Protein AF-A0A3S3NMB5-F1 (afdb_monomer)

Solvent-accessible surface area (backbone atoms only — not comparable to full-atom values): 3768 Å² total; per-residue (Å²): 132,90,68,56,70,64,59,50,35,52,52,49,30,55,51,28,56,50,51,30,58,66,52,66,48,95,69,88,48,69,69,48,54,53,52,28,51,52,34,50,51,51,26,50,55,35,49,53,49,45,56,58,71,68,51,74,80,68,72,83,73,77,82,117

Foldseek 3Di:
DDDDLLVVLVVLLVVLVVQLVVLPPPDPDPVSVVVSVVSVVVSVVSVVVNVVVPDDDDCVVVPD

pLDDT: mean 76.02, std 11.48, range [47.09, 90.75]

Secondary structure (DSSP, 8-state):
----HHHHHHHHHHHHHHHHHHHS-SS--HHHHHHHHHHHHHHHHHHHHHHHHHS---GGGS--

Nearest PDB structures (foldseek):
  4v78-assembly1_AO  TM=5.814E-01  e=3.085E+00  Escherichia coli K-12

Mean predicted aligned error: 9.84 Å

Sequence (64 aa):
MNLPLKDRLALASVTLDFLAKIMRGEDDDVLVRGLVHDVEWIGNRVRERLKAEEKPLNPERTAR

Structure (mmCIF, N/CA/C/O backbone):
data_AF-A0A3S3NMB5-F1
#
_entry.id   AF-A0A3S3NMB5-F1
#
loop_
_atom_site.group_PDB
_atom_site.id
_atom_site.type_symbol
_atom_site.label_atom_id
_atom_site.label_alt_id
_atom_site.label_comp_id
_atom_site.label_asym_id
_atom_site.label_entity_id
_atom_site.label_seq_id
_atom_site.pdbx_PDB_ins_code
_atom_site.Cartn_x
_atom_site.Cartn_y
_atom_site.Cartn_z
_atom_site.occupancy
_atom_site.B_iso_or_equiv
_atom_site.auth_seq_id
_atom_site.auth_comp_id
_atom_site.auth_asym_id
_atom_site.auth_atom_id
_atom_site.pdbx_PDB_model_num
ATOM 1 N N . MET A 1 1 ? -15.356 -13.869 -2.928 1.00 49.59 1 MET A N 1
ATOM 2 C CA . MET A 1 1 ? -15.341 -13.764 -1.452 1.00 49.59 1 MET A CA 1
ATOM 3 C C . MET A 1 1 ? -14.992 -12.335 -1.081 1.00 49.59 1 MET A C 1
ATOM 5 O O . MET A 1 1 ? -14.005 -11.829 -1.597 1.00 49.59 1 MET A O 1
ATOM 9 N N . ASN A 1 2 ? -15.803 -11.669 -0.257 1.00 80.25 2 ASN A N 1
ATOM 10 C CA . ASN A 1 2 ? -15.489 -10.324 0.224 1.00 80.25 2 ASN A CA 1
ATOM 11 C C . ASN A 1 2 ? -14.660 -10.479 1.506 1.00 80.25 2 ASN A C 1
ATOM 13 O O . ASN A 1 2 ? -15.201 -10.849 2.545 1.00 80.25 2 ASN A O 1
ATOM 17 N N . LEU A 1 3 ? -13.340 -10.317 1.400 1.00 78.94 3 LEU A N 1
ATOM 18 C CA . LEU A 1 3 ? -12.437 -10.458 2.542 1.00 78.94 3 LEU A CA 1
ATOM 19 C C . LEU A 1 3 ? -12.701 -9.346 3.578 1.00 78.94 3 LEU A C 1
ATOM 21 O O . LEU A 1 3 ? -13.028 -8.215 3.190 1.00 78.94 3 LEU A O 1
ATOM 25 N N . PRO A 1 4 ? -12.519 -9.618 4.882 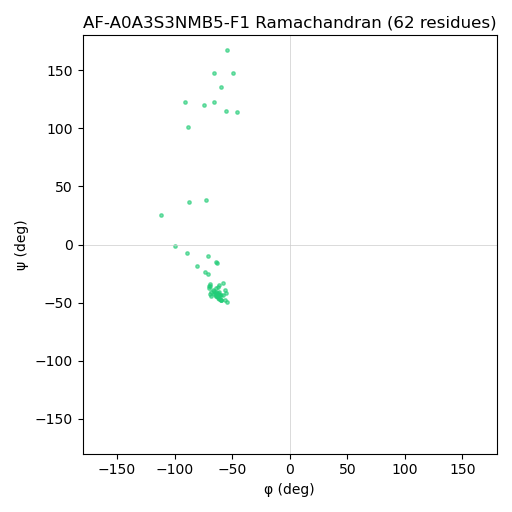1.00 87.44 4 PRO A N 1
ATOM 26 C CA . PRO A 1 4 ? -12.505 -8.584 5.912 1.00 87.44 4 PRO A CA 1
ATOM 27 C C . PRO A 1 4 ? -11.578 -7.415 5.541 1.00 87.44 4 PRO A C 1
ATOM 29 O O . PRO A 1 4 ? -10.565 -7.593 4.861 1.00 87.44 4 PRO A O 1
ATOM 32 N N . LEU A 1 5 ? -11.924 -6.188 5.955 1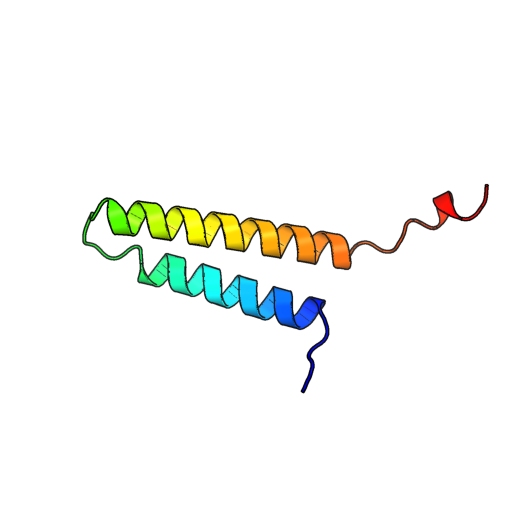.00 82.75 5 LEU A N 1
ATOM 33 C CA . LEU A 1 5 ? -11.136 -4.988 5.624 1.00 82.75 5 LEU A CA 1
ATOM 34 C C . LEU A 1 5 ? -9.669 -5.129 6.061 1.00 82.75 5 LEU A C 1
ATOM 36 O O . LEU A 1 5 ? -8.778 -4.798 5.285 1.00 82.75 5 LEU A O 1
ATOM 40 N N . LYS A 1 6 ? -9.425 -5.691 7.251 1.00 83.69 6 LYS A N 1
ATOM 41 C CA . LYS A 1 6 ? -8.080 -5.961 7.774 1.00 83.69 6 LYS A CA 1
ATOM 42 C C . LYS A 1 6 ? -7.248 -6.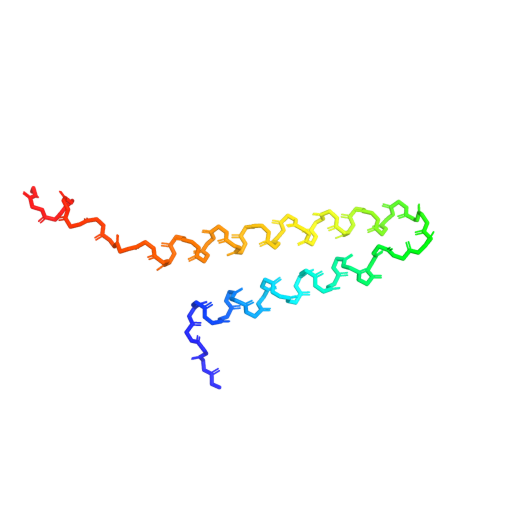836 6.828 1.00 83.69 6 LYS A C 1
ATOM 44 O O . LYS A 1 6 ? -6.123 -6.471 6.499 1.00 83.69 6 LYS A O 1
ATOM 49 N N . ASP A 1 7 ? -7.822 -7.928 6.332 1.00 83.56 7 ASP A N 1
ATOM 50 C CA . ASP A 1 7 ? -7.126 -8.872 5.450 1.00 83.56 7 ASP A CA 1
ATOM 51 C C . ASP A 1 7 ? -6.851 -8.261 4.069 1.00 83.56 7 ASP A C 1
ATOM 53 O O . ASP A 1 7 ? -5.783 -8.464 3.490 1.00 83.56 7 ASP A O 1
ATOM 57 N N . ARG A 1 8 ? -7.776 -7.433 3.562 1.00 86.31 8 ARG A N 1
ATOM 58 C CA . ARG A 1 8 ? -7.576 -6.672 2.316 1.00 86.31 8 ARG A CA 1
ATOM 59 C C . ARG A 1 8 ? -6.445 -5.655 2.442 1.00 86.31 8 ARG A C 1
ATOM 61 O O . ARG A 1 8 ? -5.632 -5.533 1.530 1.00 86.31 8 ARG A O 1
ATOM 68 N N . LEU A 1 9 ? -6.378 -4.947 3.569 1.00 85.25 9 LEU A N 1
ATOM 69 C CA . LEU A 1 9 ? -5.296 -4.003 3.847 1.00 85.25 9 LEU A CA 1
ATOM 70 C C . LEU A 1 9 ? -3.954 -4.732 4.010 1.00 85.25 9 LEU A C 1
ATOM 72 O O . LEU A 1 9 ? -2.943 -4.259 3.496 1.00 85.25 9 LEU A O 1
ATOM 76 N N . ALA A 1 10 ? -3.933 -5.898 4.663 1.00 82.31 10 ALA A N 1
ATOM 77 C CA . ALA A 1 10 ? -2.712 -6.688 4.829 1.00 82.31 10 ALA A CA 1
ATOM 78 C C . ALA A 1 10 ? -2.153 -7.149 3.475 1.00 82.31 10 ALA A C 1
ATOM 80 O O . ALA A 1 10 ? -0.970 -6.953 3.191 1.00 82.31 10 ALA A O 1
ATOM 81 N N . LEU A 1 11 ? -3.021 -7.671 2.603 1.00 85.50 11 LEU A N 1
ATOM 82 C CA . LEU A 1 11 ? -2.649 -8.078 1.249 1.00 85.50 11 LEU A CA 1
ATOM 83 C C . LEU A 1 11 ? -2.135 -6.897 0.410 1.00 85.50 11 LEU A C 1
ATOM 85 O O . LEU A 1 11 ? -1.115 -7.018 -0.272 1.00 85.50 11 LEU A O 1
ATOM 89 N N . ALA A 1 12 ? -2.807 -5.743 0.487 1.00 84.25 12 ALA A N 1
ATOM 90 C CA . ALA A 1 12 ? -2.384 -4.533 -0.212 1.00 84.25 12 ALA A CA 1
ATOM 91 C C . ALA A 1 12 ? -1.003 -4.053 0.263 1.00 84.25 12 ALA A C 1
ATOM 93 O O . ALA A 1 12 ? -0.154 -3.742 -0.566 1.00 84.25 12 ALA A O 1
ATOM 94 N N . SER A 1 13 ? -0.744 -4.061 1.576 1.00 82.38 13 SER A N 1
ATOM 95 C CA . SER A 1 13 ? 0.554 -3.659 2.133 1.00 82.38 13 SER A CA 1
ATOM 96 C C . SER A 1 13 ? 1.699 -4.522 1.601 1.00 82.38 13 SER A C 1
ATOM 98 O O . SER A 1 13 ? 2.715 -3.983 1.175 1.00 82.38 13 SER A O 1
ATOM 100 N N . VAL A 1 14 ? 1.542 -5.851 1.606 1.00 81.25 14 VAL A N 1
ATOM 101 C CA . VAL A 1 14 ? 2.584 -6.778 1.127 1.00 81.25 14 VAL A CA 1
ATOM 102 C C . VAL A 1 14 ? 2.821 -6.612 -0.375 1.00 81.25 14 VAL A C 1
ATOM 104 O O . VAL A 1 14 ? 3.965 -6.618 -0.827 1.00 81.25 14 VAL A O 1
ATOM 107 N N . THR A 1 15 ? 1.748 -6.421 -1.145 1.00 82.25 15 THR A N 1
ATOM 108 C CA . THR A 1 15 ? 1.828 -6.222 -2.600 1.00 82.25 15 THR A CA 1
ATOM 109 C C . THR A 1 15 ? 2.582 -4.938 -2.945 1.00 82.25 15 THR A C 1
ATOM 111 O O . THR A 1 15 ? 3.449 -4.952 -3.814 1.00 82.25 15 THR A O 1
ATOM 114 N N . LEU A 1 16 ? 2.296 -3.841 -2.240 1.00 83.44 16 LEU A N 1
ATOM 115 C CA . LEU A 1 16 ? 2.967 -2.557 -2.453 1.00 83.44 16 LEU A CA 1
ATOM 116 C C . LEU A 1 16 ? 4.455 -2.630 -2.090 1.00 83.44 16 LEU A C 1
ATOM 118 O O . LEU A 1 16 ? 5.292 -2.187 -2.870 1.00 83.44 16 LEU A O 1
ATOM 122 N N . ASP A 1 17 ? 4.810 -3.272 -0.975 1.00 79.38 17 ASP A N 1
ATOM 123 C CA . ASP A 1 17 ? 6.219 -3.463 -0.608 1.00 79.38 17 ASP A CA 1
ATOM 124 C C . ASP A 1 17 ? 6.979 -4.311 -1.644 1.00 79.38 17 ASP A C 1
ATOM 126 O O . ASP A 1 17 ? 8.156 -4.067 -1.914 1.00 79.38 17 ASP A O 1
ATOM 130 N N . PHE A 1 18 ? 6.327 -5.318 -2.231 1.00 78.38 18 PHE A N 1
ATOM 131 C CA . PHE A 1 18 ? 6.924 -6.143 -3.281 1.00 78.38 18 PHE A CA 1
ATOM 132 C C . PHE A 1 18 ? 7.127 -5.360 -4.584 1.00 78.38 18 PHE A C 1
ATOM 134 O O . PHE A 1 18 ? 8.199 -5.442 -5.183 1.00 78.38 18 PHE A O 1
ATOM 141 N N . LEU A 1 19 ? 6.140 -4.553 -4.987 1.00 78.94 19 LEU A N 1
ATOM 142 C CA . LEU A 1 19 ? 6.243 -3.683 -6.159 1.00 78.94 19 LEU A CA 1
ATOM 143 C C . LEU A 1 19 ? 7.371 -2.662 -6.001 1.00 78.94 19 LEU A C 1
ATOM 145 O O . LEU A 1 19 ? 8.216 -2.566 -6.886 1.00 78.94 19 LEU A O 1
ATOM 149 N N . ALA A 1 20 ? 7.458 -1.983 -4.854 1.00 77.75 20 ALA A N 1
ATOM 150 C CA . ALA A 1 20 ? 8.547 -1.049 -4.571 1.00 77.75 20 ALA A CA 1
ATOM 151 C C . ALA A 1 20 ? 9.929 -1.720 -4.689 1.00 77.75 20 ALA A C 1
ATOM 153 O O . ALA A 1 20 ? 10.860 -1.131 -5.234 1.00 77.75 20 ALA A O 1
ATOM 154 N N . LYS A 1 21 ? 10.065 -2.973 -4.233 1.00 76.25 21 LYS A N 1
ATOM 155 C CA . LYS A 1 21 ? 11.320 -3.736 -4.341 1.00 76.25 21 LYS A CA 1
ATOM 156 C C . LYS A 1 21 ? 11.682 -4.107 -5.777 1.00 76.25 21 LYS A C 1
ATOM 158 O O . LYS A 1 21 ? 12.843 -3.959 -6.133 1.00 76.25 21 LYS A O 1
ATOM 163 N N . ILE A 1 22 ? 10.724 -4.571 -6.585 1.00 76.94 22 ILE A N 1
ATOM 164 C CA . ILE A 1 22 ? 10.960 -4.873 -8.012 1.00 76.94 22 ILE A CA 1
ATOM 165 C C . ILE A 1 22 ? 11.386 -3.611 -8.757 1.00 76.94 22 ILE A C 1
ATOM 167 O O . ILE A 1 22 ? 12.263 -3.643 -9.613 1.00 76.94 22 ILE A O 1
ATOM 171 N N . MET A 1 23 ? 10.738 -2.502 -8.426 1.00 71.88 23 MET A N 1
ATOM 172 C CA . MET A 1 23 ? 10.934 -1.237 -9.102 1.00 71.88 23 MET A CA 1
ATOM 173 C C . MET A 1 23 ? 12.252 -0.545 -8.763 1.00 71.88 23 MET A C 1
ATOM 175 O O . MET A 1 23 ? 12.746 0.216 -9.580 1.00 71.88 23 MET A O 1
ATOM 179 N N . ARG A 1 24 ? 12.874 -0.823 -7.614 1.00 70.50 24 ARG A N 1
ATOM 180 C CA . ARG A 1 24 ? 14.237 -0.358 -7.293 1.00 70.50 24 ARG A CA 1
ATOM 181 C C . ARG A 1 24 ? 15.326 -1.109 -8.087 1.00 70.50 24 ARG A C 1
ATOM 183 O O . ARG A 1 24 ? 16.360 -1.449 -7.518 1.00 70.50 24 ARG A O 1
ATOM 190 N N . GLY A 1 25 ? 15.082 -1.419 -9.362 1.00 68.00 25 GLY A N 1
ATOM 191 C CA . GLY A 1 25 ? 16.079 -2.023 -10.249 1.00 68.00 25 GLY A CA 1
ATOM 192 C C . GLY A 1 25 ? 17.373 -1.199 -10.312 1.00 68.00 25 GLY A C 1
ATOM 193 O O . GLY A 1 25 ? 17.416 -0.062 -9.854 1.00 68.00 25 GLY A O 1
ATOM 194 N N . GLU A 1 26 ? 18.436 -1.774 -10.881 1.00 60.84 26 GLU A N 1
ATOM 195 C CA . GLU A 1 26 ? 19.750 -1.108 -10.990 1.00 60.84 26 GLU A CA 1
ATOM 196 C C . GLU A 1 26 ? 19.731 0.158 -11.867 1.00 60.84 26 GLU A C 1
ATOM 198 O O . GLU A 1 26 ? 20.672 0.949 -11.813 1.00 60.84 26 GLU A O 1
ATOM 203 N N . ASP A 1 27 ? 18.672 0.352 -12.659 1.00 60.62 27 ASP A N 1
ATOM 204 C CA . ASP A 1 27 ? 18.555 1.453 -13.608 1.00 60.62 27 ASP A CA 1
ATOM 205 C C . ASP A 1 27 ? 17.885 2.678 -12.974 1.00 60.62 27 ASP A C 1
ATOM 207 O O . ASP A 1 27 ? 16.763 2.633 -12.462 1.00 60.62 27 ASP A O 1
ATOM 211 N N . ASP A 1 28 ? 18.606 3.794 -13.006 1.00 63.59 28 ASP A N 1
ATOM 212 C CA . ASP A 1 28 ? 18.383 4.967 -12.163 1.00 63.59 28 ASP A CA 1
ATOM 213 C C . ASP A 1 28 ? 17.359 5.949 -12.777 1.00 63.59 28 ASP A C 1
ATOM 215 O O . ASP A 1 28 ? 17.497 7.174 -12.668 1.00 63.59 28 ASP A O 1
ATOM 219 N N . ASP A 1 29 ? 16.332 5.409 -13.442 1.00 72.44 29 ASP A N 1
ATOM 220 C CA . ASP A 1 29 ? 15.304 6.164 -14.159 1.00 72.44 29 ASP A CA 1
ATOM 221 C C . ASP A 1 29 ? 14.459 6.994 -13.174 1.00 72.44 29 ASP A C 1
ATOM 223 O O . ASP A 1 29 ? 13.847 6.492 -12.224 1.00 72.44 29 ASP A O 1
ATOM 227 N N . VAL A 1 30 ? 14.432 8.309 -13.397 1.00 70.50 30 VAL A N 1
ATOM 228 C CA . VAL A 1 30 ? 13.737 9.290 -12.552 1.00 70.50 30 VAL A CA 1
ATOM 229 C C . VAL A 1 30 ? 12.241 8.974 -12.434 1.00 70.50 30 VAL A C 1
ATOM 231 O O . VAL A 1 30 ? 11.655 9.183 -11.368 1.00 70.50 30 VAL A O 1
ATOM 234 N N . LEU A 1 31 ? 11.625 8.423 -13.485 1.00 68.88 31 LEU A N 1
ATOM 235 C CA . LEU A 1 31 ? 10.214 8.029 -13.471 1.00 68.88 31 LEU A CA 1
ATOM 236 C C . LEU A 1 31 ? 9.975 6.819 -12.566 1.00 68.88 31 LEU A C 1
ATOM 238 O O . LEU A 1 31 ? 8.975 6.758 -11.848 1.00 68.88 31 LEU A O 1
ATOM 242 N N . VAL A 1 32 ? 10.923 5.883 -12.551 1.00 73.81 32 VAL A N 1
ATOM 243 C CA . VAL A 1 32 ? 10.867 4.690 -11.705 1.00 73.81 32 VAL A CA 1
ATOM 244 C C . VAL A 1 32 ? 11.023 5.073 -10.234 1.00 73.81 32 VAL A C 1
ATOM 246 O O . VAL A 1 32 ? 10.256 4.590 -9.402 1.00 73.81 32 VAL A O 1
ATOM 249 N N . ARG A 1 33 ? 11.916 6.016 -9.900 1.00 72.31 33 ARG A N 1
ATOM 250 C CA . ARG A 1 33 ? 12.043 6.531 -8.522 1.00 72.31 33 ARG A CA 1
ATOM 251 C C . ARG A 1 33 ? 10.774 7.215 -8.025 1.00 72.31 33 ARG A C 1
ATOM 253 O O . ARG A 1 33 ? 10.382 6.996 -6.879 1.00 72.31 33 ARG A O 1
ATOM 260 N N . GLY A 1 34 ? 10.133 8.021 -8.874 1.00 77.19 34 GLY A N 1
ATOM 261 C CA . GLY A 1 34 ? 8.859 8.665 -8.544 1.00 77.19 34 GLY A CA 1
ATOM 262 C C . GLY A 1 34 ? 7.777 7.635 -8.226 1.00 77.19 34 GLY A C 1
ATOM 263 O O . GLY A 1 34 ? 7.143 7.696 -7.176 1.00 77.19 34 GLY A O 1
ATOM 264 N N . LEU A 1 3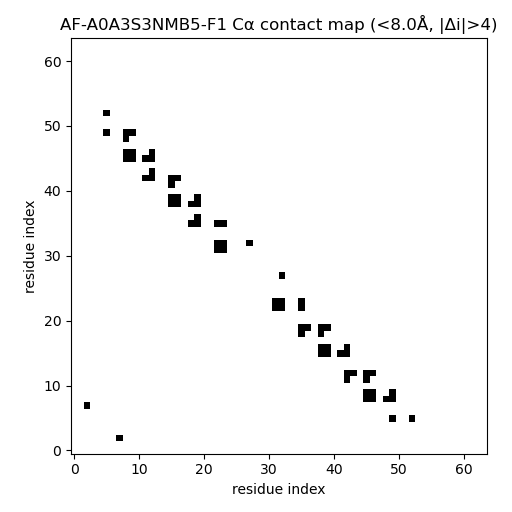5 ? 7.647 6.615 -9.076 1.00 78.62 35 LEU A N 1
ATOM 265 C CA . LEU A 1 35 ? 6.654 5.568 -8.875 1.00 78.62 35 LEU A CA 1
ATOM 266 C C . LEU A 1 35 ? 6.979 4.664 -7.662 1.00 78.62 35 LEU A C 1
ATOM 268 O O . LEU A 1 35 ? 6.058 4.270 -6.951 1.00 78.62 35 LEU A O 1
ATOM 272 N N . VAL A 1 36 ? 8.255 4.396 -7.344 1.00 81.62 36 VAL A N 1
ATOM 273 C CA . VAL A 1 36 ? 8.654 3.724 -6.084 1.00 81.62 36 VAL A CA 1
ATOM 274 C C . VAL A 1 36 ? 8.196 4.531 -4.872 1.00 81.62 36 VAL A C 1
ATOM 276 O O . VAL A 1 36 ? 7.598 3.971 -3.953 1.00 81.62 36 VAL A O 1
ATOM 279 N N . HIS A 1 37 ? 8.450 5.840 -4.872 1.00 82.75 37 HIS A N 1
ATOM 280 C CA . HIS A 1 37 ? 8.058 6.722 -3.778 1.00 82.75 37 HIS A CA 1
ATOM 281 C C . HIS A 1 37 ? 6.535 6.737 -3.579 1.00 82.75 37 HIS A C 1
ATOM 283 O O . HIS A 1 37 ? 6.056 6.630 -2.447 1.00 82.75 37 HIS A O 1
ATOM 289 N N . ASP A 1 38 ? 5.763 6.800 -4.666 1.00 82.62 38 ASP A N 1
ATOM 290 C CA . ASP A 1 38 ? 4.300 6.754 -4.603 1.00 82.62 38 ASP A CA 1
ATOM 291 C C . ASP A 1 38 ? 3.799 5.421 -4.033 1.00 82.62 38 ASP A C 1
ATOM 293 O O . ASP A 1 38 ? 2.935 5.398 -3.153 1.00 82.62 38 ASP A O 1
ATOM 297 N N . VAL A 1 39 ? 4.377 4.300 -4.472 1.00 82.38 39 VAL A N 1
ATOM 298 C CA . VAL A 1 39 ? 4.041 2.962 -3.963 1.00 82.38 39 VAL A CA 1
ATOM 299 C C . VAL A 1 39 ? 4.354 2.843 -2.467 1.00 82.38 39 VAL A C 1
ATOM 301 O O . VAL A 1 39 ? 3.526 2.337 -1.702 1.00 82.38 39 VAL A O 1
ATOM 304 N N . GLU A 1 40 ? 5.502 3.350 -2.019 1.00 84.81 40 GLU A N 1
ATOM 305 C CA . GLU A 1 40 ? 5.882 3.372 -0.601 1.00 84.81 40 GLU A CA 1
ATOM 306 C C . GLU A 1 40 ? 4.946 4.250 0.237 1.00 84.81 40 GLU A C 1
ATOM 308 O O . GLU A 1 40 ? 4.539 3.855 1.337 1.00 84.81 40 GLU A O 1
ATOM 313 N N . TRP A 1 41 ? 4.554 5.414 -0.286 1.00 89.31 41 TRP A N 1
ATOM 314 C CA . TRP A 1 41 ? 3.604 6.309 0.369 1.00 89.31 41 TRP A CA 1
ATOM 315 C C . TRP A 1 41 ? 2.236 5.643 0.557 1.00 89.31 41 TRP A C 1
ATOM 317 O O . TRP A 1 41 ? 1.683 5.660 1.664 1.00 89.31 41 TRP A O 1
ATOM 327 N N . ILE A 1 42 ? 1.713 4.980 -0.483 1.00 86.69 42 ILE A N 1
ATOM 328 C CA . ILE A 1 42 ? 0.459 4.217 -0.391 1.00 86.69 42 ILE A CA 1
ATOM 329 C C . ILE A 1 42 ? 0.616 3.074 0.621 1.00 86.69 42 ILE A C 1
ATOM 331 O O . ILE A 1 42 ? -0.258 2.888 1.473 1.00 86.69 42 ILE A O 1
ATOM 335 N N . GLY A 1 43 ? 1.733 2.341 0.584 1.00 86.25 43 GLY A N 1
ATOM 336 C CA . GLY A 1 43 ? 2.014 1.246 1.516 1.00 86.25 43 GLY A CA 1
ATOM 337 C C . GLY A 1 43 ? 1.998 1.706 2.976 1.00 86.25 43 GLY A C 1
ATOM 338 O O . GLY A 1 43 ? 1.367 1.077 3.830 1.00 86.25 43 GLY A O 1
ATOM 339 N N . ASN A 1 44 ? 2.604 2.860 3.265 1.00 88.75 44 ASN A N 1
ATOM 340 C CA .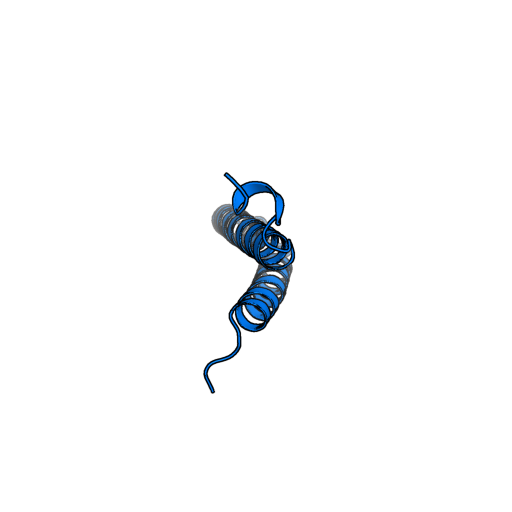 ASN A 1 44 ? 2.577 3.467 4.596 1.00 88.75 44 ASN A CA 1
ATOM 341 C C . ASN A 1 44 ? 1.160 3.836 5.038 1.00 88.75 44 ASN A C 1
ATOM 343 O O . ASN A 1 44 ? 0.762 3.506 6.156 1.00 88.75 44 ASN A O 1
ATOM 347 N N . ARG A 1 45 ? 0.360 4.430 4.150 1.00 89.38 45 ARG A N 1
ATOM 348 C CA 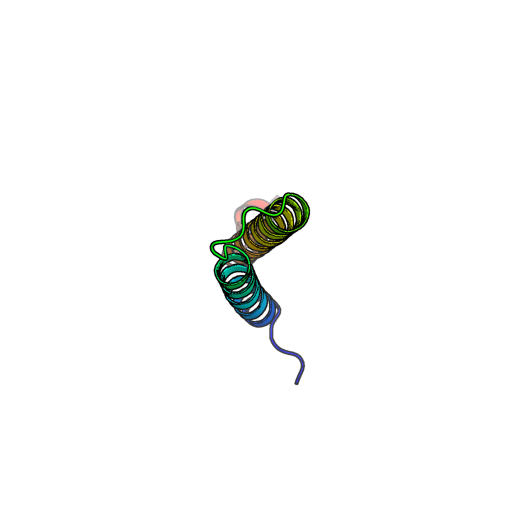. ARG A 1 45 ? -1.030 4.793 4.450 1.00 89.38 45 ARG A CA 1
ATOM 349 C C . ARG A 1 45 ? -1.910 3.568 4.722 1.00 89.38 45 ARG A C 1
ATOM 351 O O . ARG A 1 45 ? -2.758 3.590 5.615 1.00 89.38 45 ARG A O 1
ATOM 358 N N . VAL A 1 46 ? -1.685 2.473 3.996 1.00 88.94 46 VAL A N 1
ATOM 359 C CA . VAL A 1 46 ? -2.354 1.186 4.240 1.00 88.94 46 VAL A CA 1
ATOM 360 C C . VAL A 1 46 ? -1.969 0.624 5.614 1.00 88.94 46 VAL A C 1
ATOM 362 O O . VAL A 1 46 ? -2.852 0.208 6.367 1.00 88.94 46 VAL A O 1
ATOM 365 N N . ARG A 1 47 ? -0.682 0.672 5.988 1.00 86.94 47 ARG A N 1
ATOM 366 C CA . ARG A 1 47 ? -0.200 0.256 7.319 1.00 86.94 47 ARG A CA 1
ATOM 367 C C . ARG A 1 47 ? -0.789 1.097 8.450 1.00 86.94 47 ARG A C 1
ATOM 369 O O . ARG A 1 47 ? -1.170 0.550 9.483 1.00 86.94 47 ARG A O 1
ATOM 376 N N . GLU A 1 48 ? -0.881 2.411 8.277 1.00 90.75 48 GLU A N 1
ATOM 377 C CA . GLU A 1 48 ? -1.536 3.302 9.242 1.00 90.75 48 GLU A CA 1
ATOM 378 C C . GLU A 1 48 ? -3.005 2.932 9.436 1.00 90.75 48 GLU A C 1
ATOM 380 O O . GLU A 1 48 ? -3.482 2.854 10.571 1.00 90.75 48 GLU A O 1
ATOM 385 N N . ARG A 1 49 ? -3.714 2.638 8.340 1.00 86.50 49 ARG A N 1
ATOM 386 C CA . ARG A 1 49 ? -5.107 2.201 8.411 1.00 86.50 49 ARG A CA 1
ATOM 387 C C . ARG A 1 49 ? -5.245 0.853 9.117 1.00 86.50 49 ARG A C 1
ATOM 389 O O . ARG A 1 49 ? -6.121 0.723 9.960 1.00 86.50 49 ARG A O 1
ATOM 396 N N . LEU A 1 50 ? -4.362 -0.105 8.842 1.00 85.56 50 LEU A N 1
ATOM 397 C CA . LEU A 1 50 ? -4.284 -1.382 9.564 1.00 85.56 50 LEU A CA 1
ATOM 398 C C . LEU A 1 50 ? -4.134 -1.179 11.074 1.00 85.56 50 LEU A C 1
ATOM 400 O O . LEU A 1 50 ? -4.911 -1.733 11.844 1.00 85.56 50 LEU A O 1
ATOM 404 N N . LYS A 1 51 ? -3.195 -0.325 11.496 1.00 85.31 51 LYS A N 1
ATOM 405 C CA . LYS A 1 51 ? -3.002 0.010 12.917 1.00 85.31 51 LYS A CA 1
ATOM 406 C C . LYS A 1 51 ? -4.239 0.664 13.534 1.00 85.31 51 LYS A C 1
ATOM 408 O O . LYS A 1 51 ? -4.515 0.460 14.713 1.00 85.31 51 LYS A O 1
ATOM 413 N N . ALA A 1 52 ? -4.972 1.470 12.765 1.00 86.75 52 ALA A N 1
ATOM 414 C CA . ALA A 1 52 ? -6.210 2.092 13.226 1.00 86.75 52 ALA A CA 1
ATOM 415 C C . ALA A 1 52 ? -7.347 1.073 13.404 1.00 86.75 52 ALA A C 1
ATOM 417 O O . ALA A 1 52 ? -8.117 1.204 14.349 1.00 86.75 52 ALA A O 1
ATOM 418 N N . GLU A 1 53 ? -7.424 0.054 12.544 1.00 81.75 53 GLU A N 1
ATOM 419 C CA . GLU A 1 53 ? -8.372 -1.064 12.679 1.00 81.75 53 GLU A CA 1
ATOM 420 C C . GLU A 1 53 ? -8.015 -2.001 13.850 1.00 81.75 53 GLU A C 1
ATOM 422 O O . GLU A 1 53 ? -8.889 -2.666 14.397 1.00 81.75 53 GLU A O 1
ATOM 427 N N . GLU A 1 54 ? -6.744 -2.063 14.260 1.00 76.88 54 GLU A N 1
ATOM 428 C CA . GLU A 1 54 ? -6.299 -2.874 15.404 1.00 76.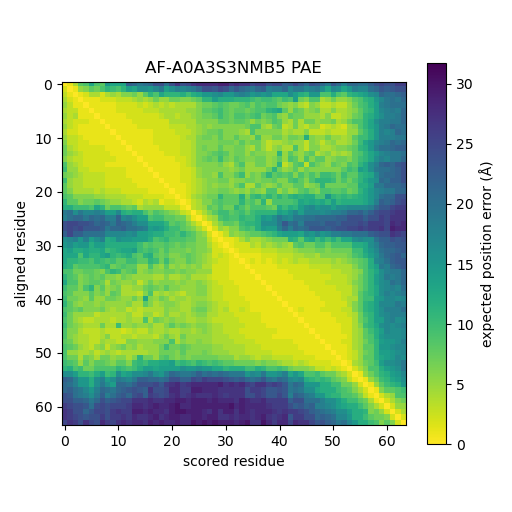88 54 GLU A CA 1
ATOM 429 C C . GLU A 1 54 ? -6.544 -2.223 16.768 1.00 76.88 54 GLU A C 1
ATOM 431 O O . GLU A 1 54 ? -6.544 -2.921 17.783 1.00 76.88 54 GLU A O 1
ATOM 436 N N . LYS A 1 55 ? -6.764 -0.904 16.823 1.00 69.19 55 LYS A N 1
ATOM 437 C CA . LYS A 1 55 ? -7.087 -0.233 18.086 1.00 69.19 55 LYS A CA 1
ATOM 438 C C . LYS A 1 55 ? -8.536 -0.548 18.479 1.00 69.19 55 LYS A C 1
ATOM 440 O O . LYS A 1 55 ? -9.444 -0.160 17.742 1.00 69.19 55 LYS A O 1
ATOM 445 N N . PRO A 1 56 ? -8.794 -1.172 19.644 1.00 57.75 56 PRO A N 1
ATOM 446 C CA . PRO A 1 56 ? -10.150 -1.256 20.163 1.00 57.75 56 PRO A CA 1
ATOM 447 C C . PRO A 1 56 ? -10.688 0.165 20.371 1.00 57.75 56 PRO A C 1
ATOM 449 O O . PRO A 1 56 ? -9.976 1.041 20.871 1.00 57.75 56 PRO A O 1
ATOM 452 N N . LEU A 1 57 ? -11.936 0.398 19.953 1.00 59.56 57 LEU A N 1
ATOM 453 C CA . LEU A 1 57 ? -12.699 1.605 20.276 1.00 59.56 57 LEU A CA 1
ATOM 454 C C . LEU A 1 57 ? -12.531 1.892 21.771 1.00 59.56 57 LEU A C 1
ATOM 456 O O . LEU A 1 57 ? -12.943 1.080 22.595 1.00 59.56 57 LEU A O 1
ATOM 460 N N . ASN A 1 58 ? -11.882 3.008 22.113 1.00 55.88 58 ASN A N 1
ATOM 461 C CA . ASN A 1 58 ? -11.655 3.393 23.501 1.00 55.88 58 ASN A CA 1
ATOM 462 C C . ASN A 1 58 ? -13.017 3.444 24.236 1.00 55.88 58 ASN A C 1
ATOM 464 O O . ASN A 1 58 ? -13.846 4.285 23.868 1.00 55.88 58 ASN A O 1
ATOM 468 N N . PRO A 1 59 ? -13.277 2.577 25.237 1.00 56.62 59 PRO A N 1
ATOM 469 C CA . PRO A 1 59 ? -14.577 2.50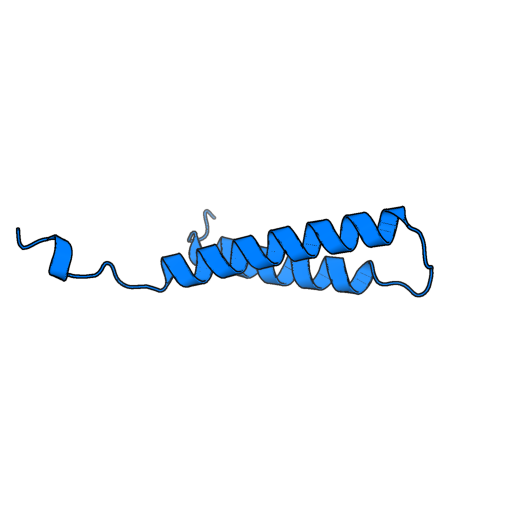9 25.908 1.00 56.62 59 PRO A CA 1
ATOM 470 C C . PRO A 1 59 ? -14.939 3.803 26.660 1.00 56.62 59 PRO A C 1
ATOM 472 O O . PRO A 1 59 ? -16.114 4.042 26.935 1.00 56.62 59 PRO A O 1
ATOM 475 N N . GLU A 1 60 ? -13.969 4.687 26.917 1.00 58.19 60 GLU A N 1
ATOM 476 C CA . GLU A 1 60 ? -14.156 5.935 27.671 1.00 58.19 60 GLU A CA 1
ATOM 477 C C . GLU A 1 60 ? -14.961 7.033 26.946 1.00 58.19 60 GLU A C 1
ATOM 479 O O . GLU A 1 60 ? -15.344 8.019 27.576 1.00 58.19 60 GLU A O 1
ATOM 484 N N . ARG A 1 61 ? -15.266 6.898 25.644 1.00 54.19 61 ARG A N 1
ATOM 485 C CA . ARG A 1 61 ? -16.132 7.865 24.924 1.00 54.19 61 ARG A CA 1
ATOM 486 C C . ARG A 1 61 ? -17.627 7.536 24.963 1.00 54.19 61 ARG A C 1
ATOM 488 O O . ARG A 1 61 ? -18.414 8.371 24.534 1.00 54.19 61 ARG A O 1
ATOM 495 N N . THR A 1 62 ? -18.020 6.374 25.481 1.00 52.16 62 THR A N 1
ATOM 496 C CA . THR A 1 62 ? -19.425 5.906 25.472 1.00 52.16 62 THR A CA 1
ATOM 497 C C . THR A 1 62 ? -20.165 6.136 26.792 1.00 52.16 62 THR A C 1
ATOM 499 O O . THR A 1 62 ? -21.337 5.797 26.895 1.00 52.16 62 THR A O 1
ATOM 502 N N . ALA A 1 63 ? -19.491 6.695 27.803 1.00 54.97 63 ALA A N 1
ATOM 503 C CA . ALA A 1 63 ? -20.033 6.901 29.149 1.00 54.97 63 ALA A CA 1
ATOM 504 C C . ALA A 1 63 ? -20.255 8.386 29.510 1.00 54.97 63 ALA A C 1
ATOM 506 O O . ALA A 1 63 ? -20.208 8.742 30.687 1.00 54.97 63 ALA A O 1
ATOM 507 N N . ARG A 1 64 ? -20.462 9.260 28.516 1.00 47.09 64 ARG A N 1
ATOM 508 C CA . ARG A 1 64 ? -20.891 10.652 28.729 1.00 47.09 64 ARG A CA 1
ATOM 509 C C . ARG A 1 64 ? -22.237 10.909 28.082 1.00 47.09 64 ARG A C 1
ATOM 511 O O . ARG A 1 64 ? -22.409 10.447 26.934 1.00 47.09 64 ARG A O 1
#

Radius of gyration: 16.57 Å; Cα contacts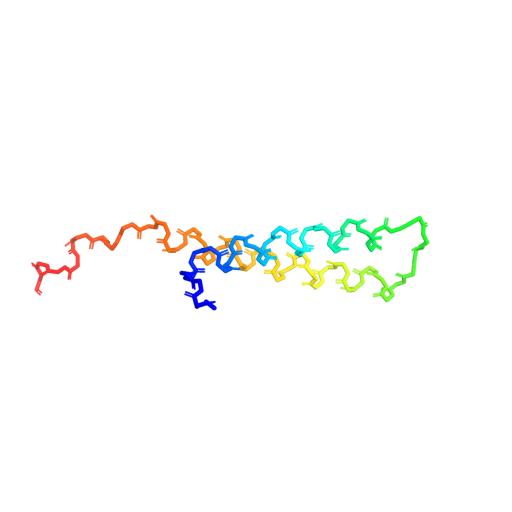 (8 Å, |Δi|>4): 36; chains: 1; bounding box: 41×24×43 Å